Protein AF-A0A7T2WMF1-F1 (afdb_monomer_lite)

Foldseek 3Di:
DPPDQDKDFLVVLQVLLVVLCVVQVHLCSSCVQLVHDSVLSVCSNPDHGDIDGPSSSVSSVVSSVVVVVVCVVVPCPDVVNVVVLCPDPVVVVVVCVVVVND

Structure (mmCIF, N/CA/C/O backbone):
data_AF-A0A7T2WMF1-F1
#
_entry.id   AF-A0A7T2WMF1-F1
#
loop_
_atom_site.group_PDB
_atom_site.id
_atom_site.type_symbol
_atom_site.label_atom_id
_atom_site.label_alt_id
_atom_site.label_comp_id
_atom_site.label_asym_id
_atom_site.label_entity_id
_atom_site.label_seq_id
_atom_site.pdbx_PDB_ins_code
_atom_site.Cartn_x
_atom_site.Cartn_y
_atom_site.Cartn_z
_atom_site.occupancy
_atom_site.B_iso_or_equiv
_atom_site.auth_seq_id
_atom_site.auth_comp_id
_atom_site.auth_asym_id
_atom_site.auth_atom_id
_atom_site.pdbx_PDB_model_num
ATOM 1 N N . MET A 1 1 ? -9.596 14.645 32.701 1.00 40.25 1 MET A N 1
ATOM 2 C CA . MET A 1 1 ? -9.540 15.141 31.306 1.00 40.25 1 MET A CA 1
ATOM 3 C C . MET A 1 1 ? -9.321 13.968 30.361 1.00 40.25 1 MET A C 1
ATOM 5 O O . MET A 1 1 ? -8.206 13.474 30.243 1.00 40.25 1 MET A O 1
ATOM 9 N N . THR A 1 2 ? -10.381 13.473 29.730 1.00 45.66 2 THR A N 1
ATOM 10 C CA . THR A 1 2 ? -10.302 12.368 28.766 1.00 45.66 2 THR A CA 1
ATOM 11 C C . THR A 1 2 ? -9.742 12.930 27.461 1.00 45.66 2 THR A C 1
ATOM 13 O O . THR A 1 2 ? -10.403 13.745 26.824 1.00 45.66 2 THR A O 1
ATOM 16 N N . ARG A 1 3 ? -8.506 12.569 27.076 1.00 53.88 3 ARG A N 1
ATOM 17 C CA . ARG A 1 3 ? -7.967 12.945 25.756 1.00 53.88 3 ARG A CA 1
ATOM 18 C C . ARG A 1 3 ? -8.952 12.452 24.699 1.00 53.88 3 ARG A C 1
ATOM 20 O O . ARG A 1 3 ? -9.163 11.244 24.593 1.00 53.88 3 ARG A O 1
ATOM 27 N N . LEU A 1 4 ? -9.545 13.372 23.940 1.00 55.59 4 LEU A N 1
ATOM 28 C CA . LEU A 1 4 ? -10.302 13.033 22.741 1.00 55.59 4 LEU A CA 1
ATOM 29 C C . LEU A 1 4 ? -9.390 12.153 21.880 1.00 55.59 4 LEU A C 1
ATOM 31 O O . LEU A 1 4 ? -8.294 12.567 21.502 1.00 55.59 4 LEU A O 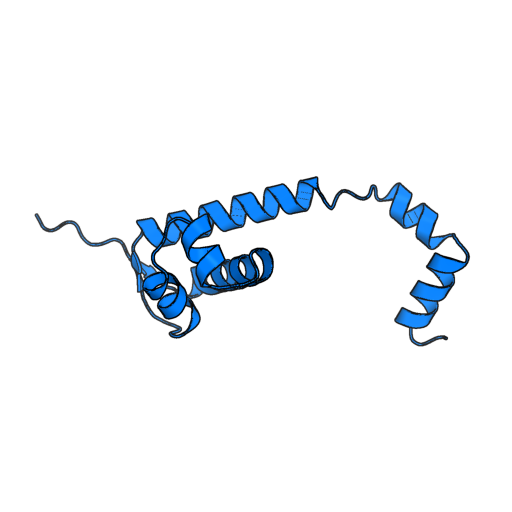1
ATOM 35 N N . ARG A 1 5 ? -9.789 10.896 21.658 1.00 61.28 5 ARG A N 1
ATOM 36 C CA . ARG A 1 5 ? -9.089 10.004 20.733 1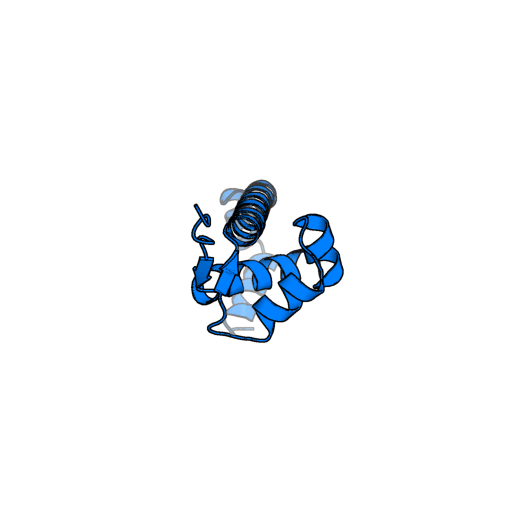.00 61.28 5 ARG A CA 1
ATOM 37 C C . ARG A 1 5 ? -9.232 10.632 19.352 1.00 61.28 5 ARG A C 1
ATOM 39 O O . ARG A 1 5 ? -10.270 10.470 18.717 1.00 61.28 5 ARG A O 1
ATOM 46 N N . THR A 1 6 ? -8.210 11.356 18.902 1.00 77.38 6 THR A N 1
ATOM 47 C CA . THR A 1 6 ? -8.143 11.823 17.520 1.00 77.38 6 THR A CA 1
ATOM 48 C C . THR A 1 6 ? -8.184 10.589 16.631 1.00 77.38 6 THR A C 1
ATOM 50 O O . THR A 1 6 ? -7.314 9.712 16.706 1.00 77.38 6 THR A O 1
ATOM 53 N N . THR A 1 7 ? -9.261 10.477 15.866 1.00 84.56 7 THR A N 1
ATOM 54 C CA . THR A 1 7 ? -9.490 9.369 14.951 1.00 84.56 7 THR A CA 1
ATOM 55 C C . THR A 1 7 ? -9.725 9.917 13.556 1.00 84.56 7 THR A C 1
ATOM 57 O O . THR A 1 7 ? -10.268 11.007 13.394 1.00 84.56 7 THR A O 1
ATOM 60 N N . HIS A 1 8 ? -9.286 9.161 12.557 1.00 86.31 8 HIS A N 1
ATOM 61 C CA . HIS A 1 8 ? -9.396 9.523 11.149 1.00 86.31 8 HIS A CA 1
ATOM 62 C C . HIS A 1 8 ? -10.320 8.567 10.434 1.00 86.31 8 HIS A C 1
ATOM 64 O O . HIS A 1 8 ? -10.397 7.386 10.781 1.00 86.31 8 HIS A O 1
ATOM 70 N N . SER A 1 9 ? -10.979 9.067 9.396 1.00 85.56 9 SER A N 1
ATOM 71 C CA . SER A 1 9 ? -11.710 8.204 8.481 1.00 85.56 9 SER A CA 1
ATOM 72 C C . SER A 1 9 ? -10.747 7.251 7.770 1.00 85.56 9 SER A C 1
ATOM 74 O O . SER A 1 9 ? -9.766 7.671 7.143 1.00 85.56 9 SER A O 1
ATOM 76 N N . ASN A 1 10 ? -11.074 5.960 7.834 1.00 87.31 10 ASN A N 1
ATOM 77 C CA . ASN A 1 10 ? -10.415 4.884 7.101 1.00 87.31 10 ASN A CA 1
ATOM 78 C C . ASN A 1 10 ? -10.335 5.175 5.595 1.00 87.31 10 ASN A C 1
ATOM 80 O O . ASN A 1 10 ? -9.339 4.808 4.974 1.00 87.31 10 ASN A O 1
ATOM 84 N N . ALA A 1 11 ? -11.331 5.862 5.023 1.00 86.69 11 ALA A N 1
ATOM 85 C CA . ALA A 1 11 ? -11.434 6.075 3.579 1.00 86.69 11 ALA A CA 1
ATOM 86 C C . ALA A 1 11 ? -10.160 6.679 2.966 1.00 86.69 11 ALA A C 1
ATOM 88 O O . ALA A 1 11 ? -9.799 6.372 1.835 1.00 86.69 11 ALA A O 1
ATOM 89 N N . SER A 1 12 ? -9.439 7.497 3.736 1.00 84.12 12 SER A N 1
ATOM 90 C CA . SER A 1 12 ? -8.189 8.113 3.292 1.00 84.12 12 SER A CA 1
ATOM 91 C C . SER A 1 12 ? -6.970 7.185 3.397 1.00 84.12 12 SER A C 1
ATOM 93 O O . SER A 1 12 ? -5.996 7.355 2.665 1.00 84.12 12 SER A O 1
ATOM 95 N N . VAL A 1 13 ? -6.976 6.207 4.304 1.00 92.06 13 VAL A N 1
ATOM 96 C CA . VAL A 1 13 ? -5.814 5.351 4.600 1.00 92.06 13 VAL A CA 1
ATOM 97 C C . VAL A 1 13 ? -5.901 3.980 3.934 1.00 92.06 13 VAL A C 1
ATOM 99 O O . VAL A 1 13 ? -4.867 3.373 3.667 1.00 92.06 13 VAL A O 1
ATOM 102 N N . ARG A 1 14 ? -7.108 3.500 3.624 1.00 94.81 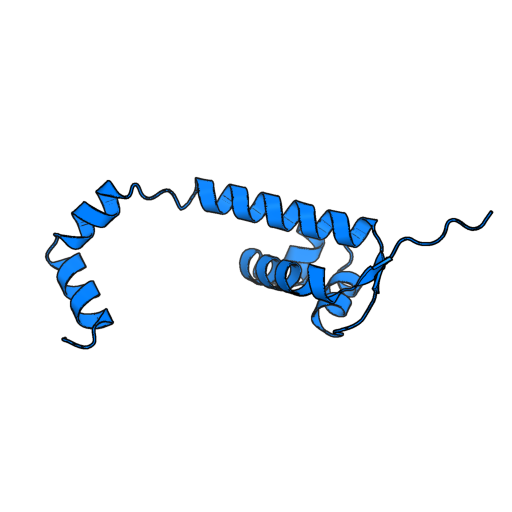14 ARG A N 1
ATOM 103 C CA . ARG A 1 14 ? -7.319 2.185 3.014 1.00 94.81 14 ARG A CA 1
ATOM 104 C C . ARG A 1 14 ? -6.579 2.005 1.680 1.00 94.81 14 ARG A C 1
ATOM 106 O O . ARG A 1 14 ? -5.854 1.021 1.595 1.00 94.81 14 ARG A O 1
ATOM 113 N N . PRO A 1 15 ? -6.624 2.939 0.708 1.00 95.19 15 PRO A N 1
ATOM 114 C CA . PRO A 1 15 ? -5.869 2.776 -0.540 1.00 95.19 15 PRO A CA 1
ATOM 115 C C . PRO A 1 15 ? -4.354 2.649 -0.317 1.00 95.19 15 PRO A C 1
ATOM 117 O O . PRO A 1 15 ? -3.651 1.956 -1.043 1.00 95.19 15 PRO A O 1
ATOM 120 N N . ARG A 1 16 ? -3.832 3.298 0.733 1.00 95.88 16 ARG A N 1
ATOM 121 C CA . ARG A 1 16 ? -2.415 3.197 1.114 1.00 95.88 16 ARG A CA 1
ATOM 122 C C . ARG A 1 16 ? -2.099 1.835 1.722 1.00 95.88 16 ARG A C 1
ATOM 124 O O . ARG A 1 16 ? -1.025 1.301 1.473 1.00 95.88 16 ARG A O 1
ATOM 131 N N . ALA A 1 17 ? -3.015 1.303 2.529 1.00 95.81 17 ALA A N 1
ATOM 132 C CA . ALA A 1 17 ? -2.900 -0.033 3.095 1.00 95.81 17 ALA A CA 1
ATOM 133 C C . ALA A 1 17 ? -2.951 -1.111 2.001 1.00 95.81 17 ALA A C 1
ATOM 135 O O . ALA A 1 17 ? -2.136 -2.022 2.044 1.00 95.81 17 ALA A O 1
ATOM 136 N N . GLU A 1 18 ? -3.841 -0.978 1.012 1.00 96.94 18 GLU A N 1
ATOM 137 C CA . GLU A 1 18 ? -3.916 -1.868 -0.159 1.00 96.94 18 GLU A CA 1
ATOM 138 C C . GLU A 1 18 ? -2.580 -1.875 -0.922 1.00 96.94 18 GLU A C 1
ATOM 140 O O . GLU A 1 18 ? -1.955 -2.924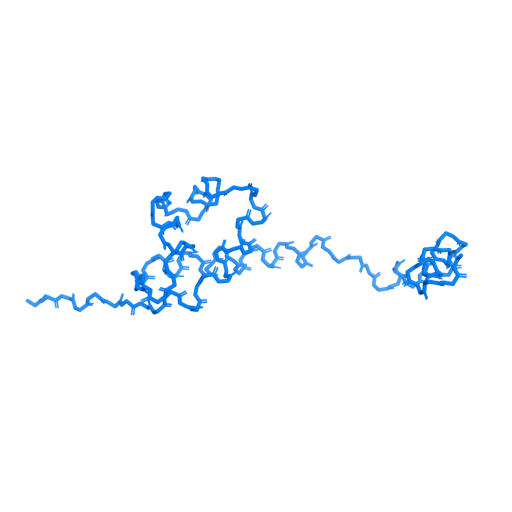 -1.046 1.00 96.94 18 GLU A O 1
ATOM 145 N N . ALA A 1 19 ? -2.053 -0.701 -1.285 1.00 96.38 19 ALA A N 1
ATOM 146 C CA . ALA A 1 19 ? -0.773 -0.600 -1.993 1.00 96.38 19 ALA A CA 1
ATOM 147 C C . ALA A 1 19 ? 0.421 -1.178 -1.206 1.00 96.38 19 ALA A C 1
ATOM 149 O O . ALA A 1 19 ? 1.354 -1.731 -1.787 1.00 96.38 19 ALA A O 1
ATOM 150 N N . LEU A 1 20 ? 0.413 -1.049 0.124 1.00 97.38 20 LEU A N 1
ATOM 151 C CA . LEU A 1 20 ? 1.430 -1.665 0.976 1.00 97.38 20 LEU A CA 1
ATOM 152 C C . LEU A 1 20 ? 1.303 -3.194 1.005 1.00 97.38 20 LEU A C 1
ATOM 154 O O . LEU A 1 20 ? 2.326 -3.876 1.010 1.00 97.38 20 LEU A O 1
ATOM 158 N N . VAL A 1 21 ? 0.079 -3.731 0.999 1.00 97.25 21 VAL A N 1
ATOM 159 C CA . VAL A 1 21 ? -0.156 -5.180 0.903 1.00 97.25 21 VAL A CA 1
ATOM 160 C C . VAL A 1 21 ? 0.345 -5.724 -0.421 1.00 97.25 21 VAL A C 1
ATOM 162 O O . VAL A 1 21 ? 1.032 -6.743 -0.409 1.00 97.25 21 VAL A O 1
ATOM 165 N N . ASP A 1 22 ? 0.101 -5.023 -1.524 1.00 96.31 22 ASP A N 1
ATOM 166 C CA . ASP A 1 22 ? 0.637 -5.408 -2.831 1.00 96.31 22 ASP A CA 1
ATOM 167 C C . ASP A 1 22 ? 2.173 -5.392 -2.831 1.00 96.31 22 ASP A C 1
ATOM 169 O O . ASP A 1 22 ? 2.814 -6.292 -3.369 1.00 96.31 22 ASP A O 1
ATOM 173 N N . HIS A 1 23 ? 2.784 -4.409 -2.163 1.00 94.06 23 HIS A N 1
ATOM 174 C CA . HIS A 1 23 ? 4.239 -4.307 -2.054 1.00 94.06 23 HIS A CA 1
ATOM 175 C C . HIS A 1 23 ? 4.878 -5.403 -1.186 1.00 94.06 23 HIS A C 1
ATOM 177 O O . HIS A 1 23 ? 5.957 -5.895 -1.516 1.00 94.06 23 HIS A O 1
ATOM 183 N N . HIS A 1 24 ? 4.247 -5.773 -0.070 1.00 94.62 24 HIS A N 1
ATOM 184 C CA . HIS A 1 24 ? 4.774 -6.768 0.872 1.00 94.62 24 HIS A CA 1
ATOM 185 C C . HIS A 1 24 ? 4.247 -8.193 0.626 1.00 94.62 24 HIS A C 1
ATOM 187 O O . HIS A 1 24 ? 4.686 -9.133 1.288 1.00 94.62 24 HIS A O 1
ATOM 193 N N . GLY A 1 25 ? 3.286 -8.367 -0.282 1.00 95.19 25 GLY A N 1
ATOM 194 C CA . GLY A 1 25 ? 2.707 -9.650 -0.692 1.00 95.19 25 GLY A CA 1
ATOM 195 C C . GLY A 1 25 ? 1.679 -10.256 0.270 1.00 95.19 25 GLY A C 1
ATOM 196 O O . GLY A 1 25 ? 1.021 -11.234 -0.077 1.00 95.19 25 GLY A O 1
ATOM 197 N N . SER A 1 26 ? 1.511 -9.722 1.484 1.00 96.56 26 SER A N 1
ATOM 198 C CA . SER A 1 26 ? 0.462 -10.178 2.406 1.00 96.56 26 SER A CA 1
ATOM 199 C C . SER A 1 26 ? 0.114 -9.151 3.483 1.00 96.56 26 SER A C 1
ATOM 201 O O . SER A 1 26 ? 0.922 -8.295 3.856 1.00 96.56 26 SER A O 1
ATOM 203 N N . ILE A 1 27 ? -1.084 -9.290 4.063 1.00 96.44 27 ILE A N 1
ATOM 204 C CA . ILE A 1 27 ? -1.533 -8.478 5.207 1.00 96.44 27 ILE A CA 1
ATOM 205 C C . ILE A 1 27 ? -0.606 -8.679 6.414 1.00 96.44 27 ILE A C 1
ATOM 207 O O . ILE A 1 27 ? -0.269 -7.713 7.092 1.00 96.44 27 ILE A O 1
ATOM 211 N N . ARG A 1 28 ? -0.157 -9.913 6.683 1.00 97.00 28 ARG A N 1
ATOM 212 C CA . ARG A 1 28 ? 0.718 -10.206 7.831 1.00 97.00 28 ARG A CA 1
ATOM 213 C C . ARG A 1 28 ? 2.083 -9.532 7.691 1.00 97.00 28 ARG A C 1
ATOM 215 O O . ARG A 1 28 ? 2.481 -8.826 8.611 1.00 97.00 28 ARG A O 1
ATOM 222 N N . ALA A 1 29 ? 2.737 -9.683 6.539 1.00 96.19 29 ALA A N 1
ATOM 223 C CA . ALA A 1 29 ? 4.023 -9.037 6.273 1.00 96.19 29 ALA A CA 1
ATOM 224 C C . ALA A 1 29 ? 3.912 -7.503 6.327 1.00 96.19 29 ALA A C 1
ATOM 226 O O . ALA A 1 29 ? 4.769 -6.826 6.888 1.00 96.19 29 ALA A O 1
ATOM 227 N N . THR A 1 30 ? 2.809 -6.951 5.814 1.00 97.31 30 THR A N 1
ATOM 228 C CA . THR A 1 30 ? 2.545 -5.506 5.877 1.00 97.31 30 THR A CA 1
ATOM 229 C C . THR A 1 30 ? 2.359 -5.017 7.307 1.00 97.31 30 THR A C 1
ATOM 231 O O . THR A 1 30 ? 2.911 -3.988 7.685 1.00 97.31 30 THR A O 1
ATOM 234 N N . ALA A 1 31 ? 1.583 -5.737 8.117 1.00 96.81 31 ALA A N 1
ATOM 235 C CA . ALA A 1 31 ? 1.335 -5.370 9.506 1.00 96.81 31 ALA A CA 1
ATOM 236 C C . ALA A 1 31 ? 2.647 -5.309 10.309 1.00 96.81 31 ALA A C 1
ATOM 238 O O . ALA A 1 31 ? 2.887 -4.331 11.020 1.00 96.81 31 ALA A O 1
ATOM 239 N N . GLU A 1 32 ? 3.523 -6.298 10.114 1.00 96.12 32 GLU A N 1
ATOM 240 C CA . GLU A 1 32 ? 4.856 -6.348 10.718 1.00 96.12 32 GLU A CA 1
ATOM 241 C C . GLU A 1 32 ? 5.745 -5.184 10.254 1.00 96.12 32 GLU A C 1
ATOM 243 O O . GLU A 1 32 ? 6.270 -4.446 11.086 1.00 96.12 32 GLU A O 1
ATOM 248 N N . ALA A 1 33 ? 5.836 -4.945 8.942 1.00 94.81 33 ALA A N 1
ATOM 249 C CA . ALA A 1 33 ? 6.659 -3.873 8.377 1.00 94.81 33 ALA A CA 1
ATOM 250 C C . ALA A 1 33 ? 6.202 -2.463 8.798 1.00 94.81 33 ALA A C 1
ATOM 252 O O . ALA A 1 33 ? 7.020 -1.560 8.984 1.00 94.81 33 ALA A O 1
ATOM 253 N N . VAL A 1 34 ? 4.891 -2.256 8.946 1.00 95.38 34 VAL A N 1
ATOM 254 C CA . VAL A 1 34 ? 4.295 -0.966 9.333 1.00 95.38 34 VAL A CA 1
ATOM 255 C C . VAL A 1 34 ? 4.299 -0.770 10.857 1.00 95.38 34 VAL A C 1
ATOM 257 O O . VAL A 1 34 ? 4.197 0.365 11.329 1.00 95.38 34 VAL A O 1
ATOM 260 N N . GLY A 1 35 ? 4.425 -1.847 11.638 1.00 95.56 35 GLY A N 1
ATOM 261 C CA . GLY A 1 35 ? 4.357 -1.808 13.100 1.00 95.56 35 GLY A CA 1
ATOM 262 C C . GLY A 1 35 ? 2.930 -1.647 13.634 1.00 95.56 35 GLY A C 1
ATOM 263 O O . GLY A 1 35 ? 2.698 -0.918 14.600 1.00 95.56 35 GLY A O 1
ATOM 264 N N . VAL A 1 36 ? 1.953 -2.295 12.995 1.00 95.19 36 VAL A N 1
ATOM 265 C CA . VAL A 1 36 ? 0.545 -2.339 13.432 1.00 95.19 36 VAL A CA 1
ATOM 266 C C . VAL A 1 36 ? 0.096 -3.787 13.606 1.00 95.19 36 VAL A C 1
ATOM 268 O O . VAL A 1 36 ? 0.682 -4.695 13.029 1.00 95.19 36 VAL A O 1
ATOM 271 N N . SER A 1 37 ? -0.954 -4.039 14.392 1.00 96.12 37 SER A N 1
ATOM 272 C CA . SER A 1 37 ? -1.455 -5.412 14.520 1.00 96.12 37 SER A CA 1
ATOM 273 C C . SER A 1 37 ? -2.113 -5.890 13.225 1.00 96.12 37 SER A C 1
ATOM 275 O O . SER A 1 37 ? -2.750 -5.108 12.509 1.00 96.12 37 SER A O 1
ATOM 277 N N . TYR A 1 38 ? -2.016 -7.197 12.971 1.00 97.12 38 TYR A N 1
ATOM 278 C CA . TYR A 1 38 ? -2.708 -7.855 11.863 1.00 97.12 38 TYR A CA 1
ATOM 279 C C . TYR A 1 38 ? -4.205 -7.522 11.857 1.00 97.12 38 TYR A C 1
ATOM 281 O O . TYR A 1 38 ? -4.725 -7.073 10.839 1.00 97.12 38 TYR A O 1
ATOM 289 N N . ASP A 1 39 ? -4.878 -7.644 13.006 1.00 96.12 39 ASP A N 1
ATOM 290 C CA . ASP A 1 39 ? -6.319 -7.381 13.116 1.00 96.12 39 ASP A CA 1
ATOM 291 C C . ASP A 1 39 ? -6.672 -5.929 12.794 1.00 96.12 39 ASP A C 1
ATOM 293 O O . ASP A 1 39 ? -7.698 -5.651 12.172 1.00 96.12 39 ASP A O 1
ATOM 297 N N . THR A 1 40 ? -5.806 -4.986 13.179 1.00 93.88 40 THR A N 1
ATOM 298 C CA . THR A 1 40 ? -6.002 -3.569 12.861 1.00 93.88 40 THR A CA 1
ATOM 299 C C . THR A 1 40 ? -5.955 -3.353 11.355 1.00 93.88 40 THR A C 1
ATOM 301 O O . THR A 1 40 ? -6.844 -2.700 10.809 1.00 93.88 40 THR A O 1
ATOM 304 N N . LEU A 1 41 ? -4.950 -3.918 10.682 1.00 95.12 41 LEU A N 1
ATOM 305 C CA . LEU A 1 41 ? -4.794 -3.781 9.238 1.00 95.12 41 LEU A CA 1
ATOM 306 C C . LEU A 1 41 ? -5.912 -4.510 8.476 1.00 95.12 41 LEU A C 1
ATOM 308 O O . LEU A 1 41 ? -6.525 -3.929 7.583 1.00 95.12 41 LEU A O 1
ATOM 312 N N . ALA A 1 42 ? -6.253 -5.735 8.882 1.00 95.94 42 ALA A N 1
ATOM 313 C CA . ALA A 1 42 ? -7.351 -6.502 8.301 1.00 95.94 42 ALA A CA 1
ATOM 314 C C . ALA A 1 42 ? -8.693 -5.762 8.432 1.00 95.94 42 ALA A C 1
ATOM 316 O O . ALA A 1 42 ? -9.477 -5.717 7.484 1.00 95.94 42 ALA A O 1
ATOM 317 N N . ARG A 1 43 ? -8.948 -5.117 9.578 1.00 94.12 43 ARG A N 1
ATOM 318 C CA . ARG A 1 43 ? -10.162 -4.319 9.795 1.00 94.12 43 ARG A CA 1
ATOM 319 C C . ARG A 1 43 ? -10.219 -3.091 8.887 1.00 94.12 43 ARG A C 1
ATOM 321 O O . ARG A 1 43 ? -11.294 -2.775 8.385 1.00 94.12 43 ARG A O 1
ATOM 328 N N . ILE A 1 44 ? -9.085 -2.423 8.665 1.00 93.19 44 ILE A N 1
ATOM 329 C CA . ILE A 1 44 ? -8.993 -1.280 7.743 1.00 93.19 44 ILE A CA 1
ATOM 330 C C . ILE A 1 44 ? -9.379 -1.702 6.322 1.00 93.19 44 ILE A C 1
ATOM 332 O O . ILE A 1 44 ? -10.157 -1.011 5.668 1.00 93.19 44 ILE A O 1
ATOM 336 N N . LEU A 1 45 ? -8.873 -2.845 5.864 1.00 93.56 45 LEU A N 1
ATOM 337 C CA . LEU A 1 45 ? -9.122 -3.341 4.510 1.00 93.56 45 LEU A CA 1
ATOM 338 C C . LEU A 1 45 ? -10.554 -3.865 4.335 1.00 93.56 45 LEU A C 1
ATOM 340 O O . LEU A 1 45 ? -11.185 -3.617 3.313 1.00 93.56 45 LEU A O 1
ATOM 344 N N . ARG A 1 46 ? -11.089 -4.561 5.344 1.00 93.81 46 ARG A N 1
ATOM 345 C CA . ARG A 1 46 ? -12.397 -5.226 5.261 1.00 93.81 46 ARG A CA 1
ATOM 346 C C . ARG A 1 46 ? -13.586 -4.284 5.432 1.00 93.81 46 ARG A C 1
ATOM 348 O O . ARG A 1 46 ? -14.628 -4.519 4.829 1.00 93.81 46 ARG A O 1
ATOM 355 N N . PHE A 1 47 ? -13.465 -3.261 6.278 1.00 90.69 47 PHE A N 1
ATOM 356 C CA . PHE A 1 47 ? -14.606 -2.439 6.681 1.00 90.69 47 PHE A CA 1
ATOM 357 C C . PHE A 1 47 ? -14.429 -0.979 6.252 1.00 90.69 47 PHE A C 1
ATOM 359 O O . PHE A 1 47 ? -13.845 -0.185 7.007 1.00 90.69 47 PHE A O 1
ATOM 366 N N . PRO A 1 48 ? -14.948 -0.598 5.066 1.00 77.38 48 PRO A N 1
ATOM 367 C CA . PRO A 1 48 ? -14.994 0.802 4.667 1.00 77.38 48 PRO A CA 1
ATOM 368 C C . PRO A 1 48 ? -15.819 1.612 5.679 1.00 77.38 48 PRO A C 1
ATOM 370 O O . PRO A 1 48 ? -16.732 1.087 6.310 1.00 77.38 48 PRO A O 1
ATOM 373 N N . ASN A 1 49 ? -15.495 2.897 5.835 1.00 82.19 49 ASN A N 1
ATOM 374 C CA . ASN A 1 49 ? -16.184 3.839 6.738 1.00 82.19 49 ASN A CA 1
ATOM 375 C C . ASN A 1 49 ? -15.974 3.597 8.244 1.00 82.19 49 ASN A C 1
ATOM 377 O O . ASN A 1 49 ? -16.744 4.075 9.074 1.00 82.19 49 ASN A O 1
ATOM 381 N N . THR A 1 50 ? -14.902 2.899 8.619 1.00 84.94 50 THR A N 1
ATOM 382 C CA . THR A 1 50 ? -14.454 2.817 10.017 1.00 84.94 50 THR A CA 1
ATOM 383 C C . THR A 1 50 ? -13.543 3.984 10.398 1.00 84.94 50 THR A C 1
ATOM 385 O O . THR A 1 50 ? -13.077 4.748 9.550 1.00 84.94 50 THR A O 1
ATOM 388 N N . THR A 1 51 ? -13.262 4.125 11.693 1.00 90.75 51 THR A N 1
ATOM 389 C CA . THR A 1 51 ? -12.276 5.085 12.189 1.00 90.75 51 THR A CA 1
ATOM 390 C C . THR A 1 51 ? -10.985 4.393 12.619 1.00 90.75 51 THR A C 1
ATOM 392 O O . THR A 1 51 ? -10.981 3.302 13.201 1.00 90.75 51 THR A O 1
ATOM 395 N N . VAL A 1 52 ? -9.858 5.039 12.325 1.00 91.62 52 VAL A N 1
ATOM 396 C CA . VAL A 1 52 ? -8.517 4.602 12.725 1.00 91.62 52 VAL A CA 1
ATOM 397 C C . VAL A 1 52 ? -7.932 5.577 13.734 1.00 91.62 52 VAL A C 1
ATOM 399 O O . VAL A 1 52 ? -8.178 6.779 13.667 1.00 91.62 52 VAL A O 1
ATOM 402 N N . GLN A 1 53 ? -7.159 5.069 14.689 1.00 91.56 53 GLN A N 1
ATOM 403 C CA . GLN A 1 53 ? -6.453 5.931 15.633 1.00 91.56 53 GLN A CA 1
ATOM 404 C C . GLN A 1 53 ? -5.359 6.718 14.914 1.00 91.56 53 GLN A C 1
ATOM 406 O O . GLN A 1 53 ? -4.730 6.196 13.992 1.00 91.56 53 GLN A O 1
ATOM 411 N N . GLU A 1 54 ? -5.077 7.930 15.394 1.00 91.62 54 GLU A N 1
ATOM 412 C CA . GLU A 1 54 ? -4.040 8.791 14.816 1.00 91.62 54 GLU A CA 1
ATOM 413 C C . GLU A 1 54 ? -2.683 8.087 14.661 1.00 91.62 54 GLU A C 1
ATOM 415 O O . GLU A 1 54 ? -2.043 8.166 13.618 1.00 91.62 54 GLU A O 1
ATOM 420 N N . ARG A 1 55 ? -2.268 7.290 15.652 1.00 92.25 55 ARG A N 1
ATOM 421 C CA . ARG A 1 55 ? -1.004 6.536 15.572 1.00 92.25 55 ARG A CA 1
ATOM 422 C C . ARG A 1 55 ? -0.975 5.549 14.402 1.00 92.25 55 ARG A C 1
ATOM 424 O O . ARG A 1 55 ? 0.018 5.476 13.688 1.00 92.25 55 ARG A O 1
ATOM 431 N N . THR A 1 56 ? -2.064 4.812 14.189 1.00 93.88 56 THR A N 1
ATOM 432 C CA . THR A 1 56 ? -2.198 3.867 13.070 1.00 93.88 56 THR A CA 1
ATOM 433 C C . THR A 1 56 ? -2.224 4.604 11.734 1.00 93.88 56 THR A C 1
ATOM 435 O O . THR A 1 56 ? -1.560 4.188 10.787 1.00 93.88 56 THR A O 1
ATOM 438 N N . TYR A 1 57 ? -2.957 5.718 11.669 1.00 94.00 57 TYR A N 1
ATOM 439 C CA . TYR A 1 57 ? -3.022 6.566 10.484 1.00 94.00 57 TYR A CA 1
ATOM 440 C C . TYR A 1 57 ? -1.633 7.079 10.079 1.00 94.00 57 TYR A C 1
ATOM 442 O O . TYR A 1 57 ? -1.220 6.924 8.925 1.00 94.00 57 TYR A O 1
ATOM 450 N N . GLN A 1 58 ? -0.880 7.624 11.037 1.00 94.75 58 GLN A N 1
ATOM 451 C CA . GLN A 1 58 ? 0.481 8.108 10.817 1.00 94.75 58 GLN A CA 1
ATOM 452 C C . GLN A 1 58 ? 1.440 6.981 10.416 1.00 94.75 58 GLN A C 1
ATOM 454 O O . GLN A 1 58 ? 2.230 7.169 9.490 1.00 94.75 58 GLN A O 1
ATOM 459 N N . ALA A 1 59 ? 1.359 5.813 11.063 1.00 95.88 59 ALA A N 1
ATOM 460 C CA . ALA A 1 59 ? 2.208 4.663 10.748 1.00 95.88 59 ALA A CA 1
ATOM 461 C C . ALA A 1 59 ? 2.038 4.216 9.288 1.00 95.88 59 ALA A C 1
ATOM 463 O O . ALA A 1 59 ? 3.017 4.165 8.541 1.00 95.88 59 ALA A O 1
ATOM 464 N N . ILE A 1 60 ? 0.793 3.993 8.851 1.00 96.12 60 ILE A N 1
ATOM 465 C CA . ILE A 1 60 ? 0.493 3.580 7.472 1.00 96.12 60 ILE A CA 1
ATOM 466 C C . ILE A 1 60 ? 0.906 4.671 6.477 1.00 96.12 60 ILE A C 1
ATOM 468 O O . ILE A 1 60 ? 1.532 4.385 5.457 1.00 96.12 60 ILE A O 1
ATOM 472 N N . THR A 1 61 ? 0.614 5.937 6.784 1.00 95.81 61 THR A N 1
ATOM 473 C CA . THR A 1 61 ? 0.966 7.067 5.911 1.00 95.81 61 THR A CA 1
ATOM 474 C C . THR A 1 61 ? 2.479 7.185 5.721 1.00 95.81 61 THR A C 1
ATOM 476 O O . THR A 1 61 ? 2.952 7.350 4.593 1.00 95.81 61 THR A O 1
ATOM 479 N N . ARG A 1 62 ? 3.254 7.053 6.803 1.00 96.75 62 ARG A N 1
ATOM 480 C CA . ARG A 1 62 ? 4.720 7.093 6.761 1.00 96.75 62 ARG A CA 1
ATOM 481 C C . ARG A 1 62 ? 5.295 5.905 5.993 1.00 96.75 62 ARG A C 1
ATOM 483 O O . ARG A 1 62 ? 6.173 6.107 5.156 1.00 96.75 62 ARG A O 1
ATOM 490 N N . ALA A 1 63 ? 4.800 4.695 6.248 1.00 96.31 63 ALA A N 1
ATOM 491 C CA . ALA A 1 63 ? 5.251 3.491 5.554 1.00 96.31 63 ALA A CA 1
ATOM 492 C C . ALA A 1 63 ? 5.010 3.592 4.042 1.00 96.31 63 ALA A C 1
ATOM 494 O O . ALA A 1 63 ? 5.934 3.403 3.252 1.00 96.31 63 ALA A O 1
ATOM 495 N N . HIS A 1 64 ? 3.811 4.014 3.637 1.00 96.94 64 HIS A N 1
ATOM 496 C CA . HIS A 1 64 ? 3.473 4.219 2.231 1.00 96.94 64 HIS A CA 1
ATOM 497 C C . HIS A 1 64 ? 4.357 5.288 1.565 1.00 96.94 64 HIS A C 1
ATOM 499 O O . HIS A 1 64 ? 4.823 5.113 0.438 1.00 96.94 64 HIS A O 1
ATOM 505 N N . ALA A 1 65 ? 4.645 6.394 2.260 1.00 95.25 65 ALA A N 1
ATOM 506 C CA . ALA A 1 65 ? 5.552 7.421 1.745 1.00 95.25 65 ALA A CA 1
ATOM 507 C C . ALA A 1 65 ? 6.984 6.891 1.549 1.00 95.25 65 ALA A C 1
ATOM 509 O O . ALA A 1 65 ? 7.622 7.199 0.540 1.00 95.25 65 ALA A O 1
ATOM 510 N N . ASN A 1 66 ? 7.483 6.079 2.484 1.00 93.69 66 ASN A N 1
ATOM 511 C CA . ASN A 1 66 ? 8.800 5.451 2.379 1.00 93.69 66 ASN A CA 1
ATOM 512 C C . ASN A 1 66 ? 8.862 4.450 1.221 1.00 93.69 66 ASN A C 1
ATOM 514 O O . ASN A 1 66 ? 9.800 4.517 0.429 1.00 93.69 66 ASN A O 1
ATOM 518 N N . MET A 1 67 ? 7.841 3.602 1.069 1.00 93.81 67 MET A N 1
ATOM 519 C CA . MET A 1 67 ? 7.698 2.685 -0.066 1.00 93.81 67 MET A CA 1
ATOM 520 C C . MET A 1 67 ? 7.766 3.442 -1.398 1.00 93.81 67 MET A C 1
ATOM 522 O O . MET A 1 67 ? 8.588 3.123 -2.252 1.00 93.81 67 MET A O 1
ATOM 526 N N . ARG A 1 68 ? 6.978 4.514 -1.555 1.00 91.56 68 ARG A N 1
ATOM 527 C CA . ARG A 1 68 ? 6.972 5.341 -2.776 1.00 91.56 68 ARG A CA 1
ATOM 528 C C . ARG A 1 68 ? 8.330 5.982 -3.061 1.00 91.56 68 ARG A C 1
ATOM 530 O O . ARG A 1 68 ? 8.727 6.088 -4.217 1.00 91.56 68 ARG A O 1
ATOM 537 N N . ARG A 1 69 ? 9.048 6.431 -2.026 1.00 88.88 69 ARG A N 1
ATOM 538 C CA . ARG A 1 69 ? 10.412 6.968 -2.174 1.00 88.88 69 ARG A CA 1
ATOM 539 C C . ARG A 1 69 ? 11.403 5.886 -2.597 1.00 88.88 69 ARG A C 1
ATOM 541 O O . ARG A 1 69 ? 12.271 6.172 -3.412 1.00 88.88 69 ARG A O 1
ATOM 548 N N . ALA A 1 70 ? 11.274 4.673 -2.062 1.00 85.44 70 ALA A N 1
ATOM 549 C CA . ALA A 1 70 ? 12.115 3.541 -2.432 1.00 85.44 70 ALA A CA 1
ATOM 550 C C . ALA A 1 70 ? 11.856 3.086 -3.878 1.00 85.44 70 ALA A C 1
ATOM 552 O O . ALA A 1 70 ? 12.814 2.909 -4.623 1.00 85.44 70 ALA A O 1
ATOM 553 N N . GLN A 1 71 ? 10.588 2.994 -4.295 1.00 84.00 71 GLN A N 1
ATOM 554 C CA . GLN A 1 71 ? 10.193 2.706 -5.682 1.00 84.00 71 GLN A CA 1
ATOM 555 C C . GLN A 1 71 ? 10.764 3.744 -6.646 1.00 84.00 71 GLN A C 1
ATOM 557 O O . GLN A 1 71 ? 11.510 3.393 -7.546 1.00 84.00 71 GLN A O 1
ATOM 562 N N . LYS A 1 72 ? 10.570 5.043 -6.376 1.00 74.44 72 LYS A N 1
ATOM 563 C CA . LYS A 1 72 ? 11.148 6.115 -7.208 1.00 74.44 72 LYS A CA 1
ATOM 564 C C . LYS A 1 72 ? 12.671 6.053 -7.358 1.00 74.44 72 LYS A C 1
ATOM 566 O O . LYS A 1 72 ? 13.185 6.558 -8.342 1.00 74.44 72 LYS A O 1
ATOM 571 N N . ARG A 1 73 ? 13.390 5.499 -6.376 1.00 67.31 73 ARG A N 1
ATOM 572 C CA . ARG A 1 73 ? 14.850 5.317 -6.446 1.00 67.31 73 ARG A CA 1
ATOM 573 C C . ARG A 1 73 ? 15.259 4.053 -7.205 1.00 67.31 73 ARG A C 1
ATOM 575 O O . ARG A 1 73 ? 16.377 4.007 -7.704 1.00 67.31 73 ARG A O 1
ATOM 582 N N . ARG A 1 74 ? 14.399 3.031 -7.244 1.00 59.94 74 ARG A N 1
ATOM 583 C CA . ARG A 1 74 ? 14.632 1.772 -7.971 1.00 59.94 74 ARG A CA 1
ATOM 584 C C . ARG A 1 74 ? 14.184 1.843 -9.430 1.00 59.94 74 ARG A C 1
ATOM 586 O O . ARG A 1 74 ? 14.872 1.296 -10.278 1.00 59.94 74 ARG A O 1
ATOM 593 N N . ASP A 1 75 ? 13.101 2.561 -9.708 1.00 56.72 75 ASP A N 1
ATOM 594 C CA . ASP A 1 75 ? 12.459 2.631 -11.025 1.00 56.72 75 ASP A CA 1
ATOM 595 C C . ASP A 1 75 ? 12.970 3.796 -11.886 1.00 56.72 75 ASP A C 1
ATOM 597 O O . ASP A 1 75 ? 12.383 4.117 -12.916 1.00 56.72 75 ASP A O 1
ATOM 601 N N . THR A 1 76 ? 14.069 4.447 -11.495 1.00 57.47 76 THR A N 1
ATOM 602 C CA . THR A 1 76 ? 14.786 5.385 -12.371 1.00 57.47 76 THR A CA 1
ATOM 603 C C . THR A 1 76 ? 15.549 4.609 -13.443 1.00 57.47 76 THR A C 1
ATOM 605 O O . THR A 1 76 ? 16.777 4.560 -13.455 1.00 57.47 76 THR A O 1
ATOM 608 N N . VAL A 1 77 ? 14.812 3.986 -14.360 1.00 68.38 77 VAL A N 1
ATOM 609 C CA . VAL A 1 77 ? 15.328 3.759 -15.706 1.00 68.38 77 VAL A CA 1
ATOM 610 C C . VAL A 1 77 ? 15.390 5.142 -16.335 1.00 68.38 77 VAL A C 1
ATOM 612 O O . VAL A 1 77 ? 14.380 5.841 -16.382 1.00 68.38 77 VAL A O 1
ATOM 615 N N . ALA A 1 78 ? 16.583 5.587 -16.722 1.00 73.38 78 ALA A N 1
ATOM 616 C CA . ALA A 1 78 ? 16.714 6.890 -17.356 1.00 73.38 78 ALA A CA 1
ATOM 617 C C . ALA A 1 78 ? 15.827 6.928 -18.605 1.00 73.38 78 ALA A C 1
ATOM 619 O O . ALA A 1 78 ? 15.815 5.962 -19.368 1.00 73.38 78 ALA A O 1
ATOM 620 N N . ASP A 1 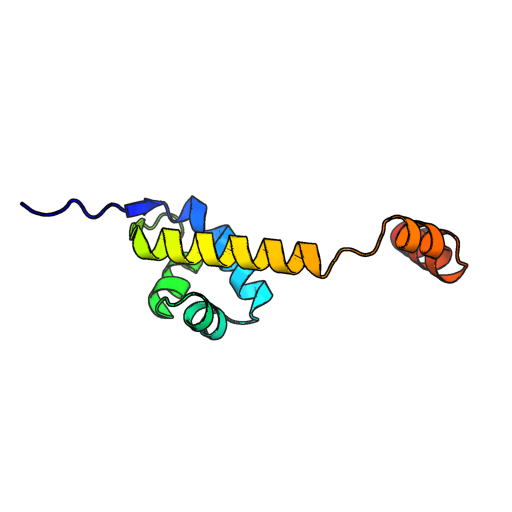79 ? 15.137 8.043 -18.843 1.00 71.12 79 ASP A N 1
ATOM 621 C CA . ASP A 1 79 ? 14.297 8.209 -20.037 1.00 71.12 79 ASP A CA 1
ATOM 622 C C . ASP A 1 79 ? 15.082 7.908 -21.325 1.00 71.12 79 ASP A C 1
ATOM 624 O O . ASP A 1 79 ? 14.531 7.358 -22.271 1.00 71.12 79 ASP A O 1
ATOM 628 N N . ALA A 1 80 ? 16.395 8.173 -21.324 1.00 79.44 80 ALA A N 1
ATOM 629 C CA . ALA A 1 80 ? 17.314 7.793 -22.394 1.00 79.44 80 ALA A CA 1
ATOM 630 C C . ALA A 1 80 ? 17.373 6.273 -22.637 1.00 79.44 80 ALA A C 1
ATOM 632 O O . ALA A 1 80 ? 17.321 5.841 -23.776 1.00 79.44 80 ALA A O 1
ATOM 633 N N . VAL A 1 81 ? 17.404 5.449 -21.585 1.00 80.88 81 VAL A N 1
ATOM 634 C CA . VAL A 1 81 ? 17.423 3.980 -21.705 1.00 80.88 81 VAL A CA 1
ATOM 635 C C . VAL A 1 81 ? 16.091 3.457 -22.252 1.00 80.88 81 VAL A C 1
ATOM 637 O O . VAL A 1 81 ? 16.075 2.526 -23.054 1.00 80.88 81 VAL A O 1
ATOM 640 N N . VAL A 1 82 ? 14.969 4.072 -21.860 1.00 80.81 82 VAL A N 1
ATOM 641 C CA . VAL A 1 82 ? 13.647 3.743 -22.421 1.00 80.81 82 VAL A CA 1
ATOM 642 C C . VAL A 1 82 ? 13.559 4.165 -23.889 1.00 80.81 82 VAL A C 1
ATOM 644 O O . VAL A 1 82 ? 13.056 3.403 -24.714 1.00 80.81 82 VAL A O 1
ATOM 647 N N . ALA A 1 83 ? 14.062 5.356 -24.225 1.00 84.19 83 ALA A N 1
ATOM 648 C CA . ALA A 1 83 ? 14.107 5.861 -25.593 1.00 84.19 83 ALA A CA 1
ATOM 649 C C . ALA A 1 83 ? 14.981 4.973 -26.487 1.00 84.19 83 ALA A C 1
ATOM 651 O O . ALA A 1 83 ? 14.540 4.585 -27.566 1.00 84.19 83 ALA A O 1
ATOM 652 N N . ASP A 1 84 ? 16.160 4.576 -26.010 1.00 87.81 84 ASP A N 1
ATOM 653 C CA . ASP A 1 84 ? 17.061 3.673 -26.721 1.00 87.81 84 ASP A CA 1
ATOM 654 C C . ASP A 1 84 ? 16.392 2.313 -26.950 1.00 87.81 84 ASP A C 1
ATOM 656 O O . ASP A 1 84 ? 16.349 1.840 -28.087 1.00 87.81 84 ASP A O 1
ATOM 660 N N . PHE A 1 85 ? 15.767 1.725 -25.921 1.00 88.50 85 PHE A N 1
ATOM 661 C CA . PHE A 1 85 ? 15.015 0.473 -26.058 1.00 88.50 85 PHE A CA 1
ATOM 662 C C . PHE A 1 85 ? 13.882 0.583 -27.087 1.00 88.50 85 PHE A C 1
ATOM 664 O O . PHE A 1 85 ? 13.737 -0.286 -27.941 1.00 88.50 85 PHE A O 1
ATOM 671 N N . ALA A 1 86 ? 13.113 1.675 -27.076 1.00 87.69 86 ALA A N 1
ATOM 672 C CA . ALA A 1 86 ? 12.032 1.899 -28.038 1.00 87.69 86 ALA A CA 1
ATOM 673 C C . ALA A 1 86 ? 12.519 1.975 -29.500 1.00 87.69 86 ALA A C 1
ATOM 675 O O . ALA A 1 86 ? 11.719 1.801 -30.424 1.00 87.69 86 ALA A O 1
ATOM 676 N N . THR A 1 87 ? 13.816 2.212 -29.726 1.00 90.88 87 THR A N 1
ATOM 677 C CA . THR A 1 87 ? 14.430 2.179 -31.060 1.00 90.88 87 THR A CA 1
ATOM 678 C C . THR A 1 87 ? 15.017 0.819 -31.441 1.00 90.88 87 THR A C 1
ATOM 680 O O . THR A 1 87 ? 15.348 0.624 -32.613 1.00 90.88 87 THR A O 1
ATOM 683 N N . THR A 1 88 ? 15.113 -0.159 -30.538 1.00 94.31 88 THR A N 1
ATOM 684 C CA . THR A 1 88 ? 15.584 -1.504 -30.909 1.00 94.31 88 THR A CA 1
ATOM 685 C C .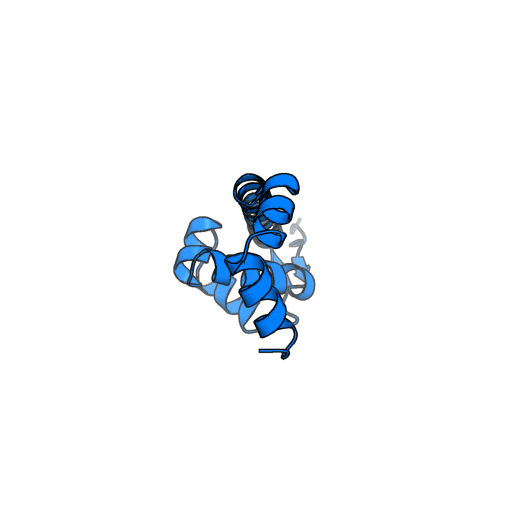 THR A 1 88 ? 14.499 -2.286 -31.666 1.00 94.31 88 THR A C 1
ATOM 687 O O . THR A 1 88 ? 13.320 -1.909 -31.641 1.00 94.31 88 THR A O 1
ATOM 690 N N . PRO A 1 89 ? 14.857 -3.352 -32.404 1.00 92.12 89 PRO A N 1
ATOM 691 C CA . PRO A 1 89 ? 13.874 -4.251 -33.011 1.00 92.12 89 PRO A CA 1
ATOM 692 C C . PRO A 1 89 ? 12.907 -4.858 -31.982 1.00 92.12 89 PRO A C 1
ATOM 694 O O . PRO A 1 89 ? 11.702 -4.897 -32.223 1.00 92.12 89 PRO A O 1
ATOM 697 N N . GLU A 1 90 ? 13.413 -5.258 -30.814 1.00 88.94 90 GLU A N 1
ATOM 698 C CA . GLU A 1 90 ? 12.632 -5.863 -29.730 1.00 88.94 90 GLU A CA 1
ATOM 699 C C . GLU A 1 90 ? 11.661 -4.858 -29.108 1.00 88.94 90 GLU A C 1
ATOM 701 O O . GLU A 1 90 ? 10.487 -5.172 -28.918 1.00 88.94 90 GLU A O 1
ATOM 706 N N . GLY A 1 91 ? 12.113 -3.628 -28.840 1.00 90.25 91 GLY A N 1
ATOM 707 C CA . GLY A 1 91 ? 11.238 -2.585 -28.309 1.00 90.25 91 GLY A CA 1
ATOM 708 C C . GLY A 1 91 ? 10.140 -2.200 -29.294 1.00 90.25 91 GLY A C 1
ATOM 709 O O . GLY A 1 91 ? 8.988 -2.019 -28.901 1.00 90.25 91 GLY A O 1
ATOM 710 N N . ARG A 1 92 ? 10.452 -2.158 -30.595 1.00 90.31 92 ARG A N 1
ATOM 711 C CA . ARG A 1 92 ? 9.449 -1.922 -31.643 1.00 90.31 92 ARG A CA 1
ATOM 712 C C . ARG A 1 92 ? 8.427 -3.053 -31.744 1.00 90.31 92 ARG A C 1
ATOM 714 O O . ARG A 1 92 ? 7.243 -2.753 -31.876 1.00 90.31 92 ARG A O 1
ATOM 721 N N . ALA A 1 93 ? 8.856 -4.310 -31.638 1.00 90.06 93 ALA A N 1
ATOM 722 C CA . ALA A 1 93 ? 7.959 -5.465 -31.619 1.00 90.06 93 ALA A CA 1
ATOM 723 C C . ALA A 1 93 ? 7.026 -5.437 -30.396 1.00 90.06 93 ALA A C 1
ATOM 725 O O . ALA A 1 93 ? 5.813 -5.549 -30.549 1.00 90.06 93 ALA A O 1
ATOM 726 N N . PHE A 1 94 ? 7.572 -5.168 -29.208 1.00 88.88 94 PHE A N 1
ATOM 727 C CA . PHE A 1 94 ? 6.792 -5.022 -27.977 1.00 88.88 94 PHE A CA 1
ATOM 728 C C . PHE A 1 94 ? 5.753 -3.889 -28.070 1.00 88.88 94 PHE A C 1
ATOM 730 O O . PHE A 1 94 ? 4.595 -4.053 -27.687 1.00 88.88 94 PHE A O 1
ATOM 737 N N . ILE A 1 95 ? 6.141 -2.732 -28.619 1.00 88.19 95 ILE A N 1
ATOM 738 C CA . ILE A 1 95 ? 5.225 -1.600 -28.825 1.00 88.19 95 ILE A CA 1
ATOM 739 C C . ILE A 1 95 ? 4.139 -1.950 -29.852 1.00 88.19 95 ILE A C 1
ATOM 741 O O . ILE A 1 95 ? 2.989 -1.547 -29.673 1.00 88.19 95 ILE A O 1
ATOM 745 N N . ALA A 1 96 ? 4.479 -2.677 -30.920 1.00 85.44 96 ALA A N 1
ATOM 746 C CA . ALA A 1 96 ? 3.514 -3.129 -31.921 1.00 85.44 96 ALA A CA 1
ATOM 747 C C . ALA A 1 96 ? 2.493 -4.115 -31.328 1.00 85.44 96 ALA A C 1
ATOM 749 O O . ALA A 1 96 ? 1.295 -3.945 -31.557 1.00 85.44 96 ALA A O 1
ATOM 750 N N . GLU A 1 97 ? 2.941 -5.059 -30.496 1.00 86.75 97 GLU A N 1
ATOM 751 C CA . GLU A 1 97 ? 2.084 -5.995 -29.757 1.00 86.75 97 GLU A CA 1
ATOM 752 C C . GLU A 1 97 ? 1.129 -5.249 -28.815 1.00 86.75 97 GLU A C 1
ATOM 754 O O . GLU A 1 97 ? -0.085 -5.436 -28.867 1.00 86.75 97 GLU A O 1
ATOM 759 N N . CYS A 1 98 ? 1.652 -4.301 -28.032 1.00 82.75 98 CYS A N 1
ATOM 760 C CA . CYS A 1 98 ? 0.845 -3.468 -27.137 1.00 82.75 98 CYS A CA 1
ATOM 761 C C . CYS A 1 98 ? -0.172 -2.582 -27.881 1.00 82.75 98 CYS A C 1
ATOM 763 O O . CYS A 1 98 ? -1.202 -2.214 -27.316 1.00 82.75 98 CYS A O 1
ATOM 765 N N . ARG A 1 99 ? 0.107 -2.215 -29.138 1.00 83.62 99 ARG A N 1
ATOM 766 C CA . ARG A 1 99 ? -0.809 -1.457 -30.009 1.00 83.62 99 ARG A CA 1
ATOM 767 C C . ARG A 1 99 ? -1.799 -2.347 -30.765 1.00 83.62 99 ARG A C 1
ATOM 769 O O . ARG A 1 99 ? -2.630 -1.808 -31.491 1.00 83.62 99 ARG A O 1
ATOM 776 N N . GLY A 1 100 ? -1.723 -3.670 -30.604 1.00 70.69 100 GLY A N 1
ATOM 777 C CA . GLY A 1 100 ? -2.563 -4.628 -31.324 1.00 70.69 100 GLY A CA 1
ATOM 778 C C . GLY A 1 100 ? -2.282 -4.672 -32.828 1.00 70.69 100 GLY A C 1
ATOM 779 O O . GLY A 1 100 ? -3.190 -4.946 -33.604 1.00 70.69 100 GLY A O 1
ATOM 780 N N . ALA A 1 101 ? -1.054 -4.341 -33.240 1.00 60.81 101 ALA A N 1
ATOM 781 C CA . ALA A 1 101 ? -0.619 -4.303 -34.638 1.00 60.81 101 ALA A CA 1
ATOM 782 C C . ALA A 1 101 ? 0.301 -5.481 -35.022 1.00 60.81 101 ALA A C 1
ATOM 784 O O . ALA A 1 101 ? 0.882 -5.455 -36.108 1.00 60.81 101 ALA A O 1
ATOM 785 N N . ALA A 1 102 ? 0.469 -6.454 -34.118 1.00 55.16 102 ALA A N 1
ATOM 786 C CA . ALA A 1 102 ? 1.241 -7.679 -34.323 1.00 55.16 102 ALA A CA 1
ATOM 787 C C . ALA A 1 102 ? 0.367 -8.811 -34.879 1.00 55.16 102 ALA A C 1
ATOM 789 O O . ALA A 1 102 ? -0.799 -8.921 -34.434 1.00 55.16 102 ALA A O 1
#

Sequence (102 aa):
MTRLRTTHSNASVRPRAEALVDHHGSIRATAEAVGVSYDTLARILRFPNTTVQERTYQAITRAHANMRRAQKRRDTVADAVVADFATTPEGRAFIAECRGAA

pLDDT: mean 86.67, std 12.72, range [40.25, 97.38]

Secondary structure (DSSP, 8-state):
------EEEGGGTHHHHHHHHHHHSSHHHHHHHHT--HHHHHHHHH-TT-EEEHHHHHHHHHHHHHHHHHHHHH----HHHHHHHHHSHHHHHHHHHHTT--

Radius of gyration: 19.92 Å; chains: 1; bounding box: 34×25×66 Å

Organism: NCBI:txid33889